Protein AF-A0A0P6S895-F1 (afdb_monomer_lite)

pLDDT: mean 91.61, std 6.46, range [60.84, 97.69]

Radius of gyration: 14.45 Å; chains: 1; bounding box: 40×26×40 Å

Secondary structure (DSSP, 8-state):
-EEEEEEEEEEE-SS-EEEEEEEEEEETTSSS--HHHHHHHHHHHHHHHHHHH-TTSPPEEEEEEE-HHHHHHHHHTTSEEE-GGG-EEE-SGGGGGGG-EEETTT---

Structure (mmCIF, N/CA/C/O backbone):
data_AF-A0A0P6S895-F1
#
_entry.id   AF-A0A0P6S895-F1
#
loop_
_atom_site.group_PDB
_atom_site.id
_atom_site.type_symbol
_atom_site.label_atom_id
_atom_site.label_alt_id
_atom_site.label_comp_id
_atom_site.label_asym_id
_atom_site.label_entity_id
_atom_site.label_seq_id
_atom_site.pdbx_PDB_ins_code
_atom_site.Cartn_x
_atom_site.Cartn_y
_atom_site.Cartn_z
_atom_site.occupancy
_atom_site.B_iso_or_equiv
_atom_site.auth_seq_id
_atom_site.auth_comp_id
_atom_site.auth_asym_id
_atom_site.auth_atom_id
_atom_site.pdbx_PDB_model_num
ATOM 1 N N . MET A 1 1 ? 0.785 3.511 16.670 1.00 87.19 1 MET A N 1
ATOM 2 C CA . MET A 1 1 ? 0.871 2.031 16.675 1.00 87.19 1 MET A CA 1
ATOM 3 C C . MET A 1 1 ? 1.419 1.633 15.326 1.00 87.19 1 MET A C 1
ATOM 5 O O . MET A 1 1 ? 0.868 2.084 14.333 1.00 87.19 1 MET A O 1
ATOM 9 N N . MET A 1 2 ? 2.497 0.852 15.284 1.00 93.44 2 MET A N 1
ATOM 10 C CA . MET A 1 2 ? 3.084 0.421 14.013 1.00 93.44 2 MET A CA 1
ATOM 11 C C . MET A 1 2 ? 2.400 -0.853 13.525 1.00 93.44 2 MET A C 1
ATOM 13 O O . MET A 1 2 ? 2.210 -1.775 14.319 1.00 93.44 2 MET A O 1
ATOM 17 N N . LYS A 1 3 ? 2.049 -0.899 12.240 1.00 91.38 3 LYS A N 1
ATOM 18 C CA . LYS A 1 3 ? 1.510 -2.084 11.570 1.00 91.38 3 LYS A CA 1
ATOM 19 C C . LYS A 1 3 ? 2.114 -2.196 10.174 1.00 91.38 3 LYS A C 1
ATOM 21 O O . LYS A 1 3 ? 2.294 -1.180 9.505 1.00 91.38 3 LYS A O 1
ATOM 26 N N . ASP A 1 4 ? 2.412 -3.419 9.761 1.00 94.31 4 ASP A N 1
ATOM 27 C CA . ASP A 1 4 ? 2.750 -3.718 8.374 1.00 94.31 4 ASP A CA 1
ATOM 28 C C . ASP A 1 4 ? 1.468 -3.658 7.541 1.00 94.31 4 ASP A C 1
ATOM 30 O O . ASP A 1 4 ? 0.502 -4.362 7.838 1.00 94.31 4 ASP A O 1
ATOM 34 N N . VAL A 1 5 ? 1.445 -2.761 6.556 1.00 94.69 5 VAL A N 1
ATOM 35 C CA . VAL A 1 5 ? 0.302 -2.534 5.662 1.00 94.69 5 VAL A CA 1
ATOM 36 C C . VAL A 1 5 ? 0.753 -2.793 4.235 1.00 94.69 5 VAL A C 1
ATOM 38 O O . VAL A 1 5 ? 1.815 -2.308 3.828 1.00 94.69 5 VAL A O 1
ATOM 41 N N . THR A 1 6 ? -0.039 -3.550 3.482 1.00 97.00 6 THR A N 1
ATOM 42 C CA . THR A 1 6 ? 0.241 -3.821 2.071 1.00 97.00 6 THR A CA 1
ATOM 43 C C . THR A 1 6 ? -0.430 -2.761 1.211 1.00 97.00 6 THR A C 1
ATOM 45 O O . THR A 1 6 ? -1.632 -2.528 1.307 1.00 97.00 6 THR A O 1
ATOM 48 N N . PHE A 1 7 ? 0.362 -2.092 0.377 1.00 97.44 7 PHE A N 1
ATOM 49 C CA . PHE A 1 7 ? -0.128 -1.115 -0.587 1.00 97.44 7 PHE A CA 1
ATOM 50 C C . PHE A 1 7 ? -0.032 -1.679 -1.996 1.00 97.44 7 PHE A C 1
ATOM 52 O O . PHE A 1 7 ? 1.007 -2.226 -2.370 1.00 97.44 7 PHE A O 1
ATOM 59 N N . GLU A 1 8 ? -1.084 -1.473 -2.780 1.00 97.69 8 GLU A N 1
ATOM 60 C CA . GLU A 1 8 ? -1.087 -1.669 -4.223 1.00 97.69 8 GLU A CA 1
ATOM 61 C C . GLU A 1 8 ? -0.771 -0.331 -4.904 1.00 97.69 8 GLU A C 1
ATOM 63 O O . GLU A 1 8 ? -1.524 0.640 -4.808 1.00 97.69 8 GLU A O 1
ATOM 68 N N . GLY A 1 9 ? 0.369 -0.265 -5.586 1.00 97.06 9 GLY A N 1
ATOM 69 C CA . GLY A 1 9 ? 0.784 0.862 -6.411 1.00 97.06 9 GLY A CA 1
ATOM 70 C C . GLY A 1 9 ? 0.388 0.673 -7.868 1.00 97.06 9 GLY A C 1
ATOM 71 O O . GLY A 1 9 ? 0.600 -0.393 -8.437 1.00 97.06 9 GLY A O 1
ATOM 72 N N . LYS A 1 10 ? -0.126 1.732 -8.492 1.00 96.50 10 LYS A N 1
ATOM 73 C CA . LYS A 1 10 ? -0.473 1.805 -9.917 1.00 96.50 10 LYS A CA 1
ATOM 74 C C . LYS A 1 10 ? 0.684 2.445 -10.670 1.00 96.50 10 LYS A C 1
ATOM 76 O O . LYS A 1 10 ? 1.071 3.574 -10.363 1.00 96.50 10 LYS A O 1
ATOM 81 N N . PHE A 1 11 ? 1.219 1.736 -11.653 1.00 95.56 11 PHE A N 1
ATOM 82 C CA . PHE A 1 11 ? 2.387 2.133 -12.426 1.00 95.56 11 PHE A CA 1
ATOM 83 C C . PHE A 1 11 ? 2.031 2.392 -13.887 1.00 95.56 11 PHE A C 1
ATOM 85 O O . PHE A 1 11 ? 1.257 1.652 -14.494 1.00 95.56 11 PHE A O 1
ATOM 92 N N . ASP A 1 12 ? 2.631 3.439 -14.446 1.00 94.00 12 ASP A N 1
ATOM 93 C CA . ASP A 1 12 ? 2.573 3.800 -15.860 1.00 94.00 12 ASP A CA 1
ATOM 94 C C . ASP A 1 12 ? 3.943 3.539 -16.505 1.00 94.00 12 ASP A C 1
ATOM 96 O O . ASP A 1 12 ? 4.944 4.157 -16.141 1.00 94.00 12 ASP A O 1
ATOM 100 N N . SER A 1 13 ? 4.001 2.602 -17.454 1.00 89.94 13 SER A N 1
ATOM 101 C CA . SER A 1 13 ? 5.226 2.300 -18.219 1.00 89.94 13 SER A CA 1
ATOM 102 C C . SER A 1 13 ? 5.397 3.157 -19.481 1.00 89.94 13 SER A C 1
ATOM 104 O O . SER A 1 13 ? 6.371 2.981 -20.214 1.00 89.94 13 SER A O 1
ATOM 106 N N . GLY A 1 14 ? 4.434 4.028 -19.790 1.00 87.44 14 GLY A N 1
ATOM 107 C CA . GLY A 1 14 ? 4.318 4.751 -21.058 1.00 87.44 14 GLY A CA 1
ATOM 108 C C . GLY A 1 14 ? 3.639 3.958 -22.184 1.00 87.44 14 GLY A C 1
ATOM 109 O O . GLY A 1 14 ? 3.257 4.554 -23.189 1.00 87.44 14 GLY A O 1
ATOM 110 N N . TYR A 1 15 ? 3.460 2.641 -22.023 1.00 85.56 15 TYR A N 1
ATOM 111 C CA . TYR A 1 15 ? 2.779 1.763 -22.990 1.00 85.56 15 TYR A CA 1
ATOM 112 C C . TYR A 1 15 ? 1.571 1.039 -22.396 1.00 85.56 15 TYR A C 1
ATOM 114 O O . TYR A 1 15 ? 0.612 0.763 -23.112 1.00 85.56 15 TYR A O 1
ATOM 122 N N . ASP A 1 16 ? 1.635 0.721 -21.105 1.00 89.69 16 ASP A N 1
ATOM 123 C CA . ASP A 1 16 ? 0.604 -0.014 -20.381 1.00 89.69 16 ASP A CA 1
ATOM 124 C C . ASP A 1 16 ? 0.579 0.390 -18.901 1.00 89.69 16 ASP A C 1
ATOM 126 O O . ASP A 1 16 ? 1.586 0.879 -18.361 1.00 89.69 16 ASP A O 1
ATOM 130 N N . PHE A 1 17 ? -0.559 0.134 -18.259 1.00 92.94 17 PHE A N 1
ATOM 131 C CA . PHE A 1 17 ? -0.759 0.294 -16.825 1.00 92.94 17 PHE A CA 1
ATOM 132 C C . PHE A 1 17 ? -0.701 -1.058 -16.127 1.00 92.94 17 PHE A C 1
ATOM 134 O O . PHE A 1 17 ? -1.251 -2.048 -16.600 1.00 92.94 17 PHE A O 1
ATOM 141 N N . TYR A 1 18 ? -0.060 -1.095 -14.968 1.00 94.19 18 TYR A N 1
ATOM 142 C CA . TYR A 1 18 ? 0.047 -2.311 -14.172 1.00 94.19 18 TYR A CA 1
ATOM 143 C C . TYR A 1 18 ? 0.112 -1.981 -12.685 1.00 94.19 18 TYR A C 1
ATOM 145 O O . TYR A 1 18 ? 0.263 -0.818 -12.303 1.00 94.19 18 TYR A O 1
ATOM 153 N N . THR A 1 19 ? -0.021 -3.004 -11.845 1.00 95.62 19 THR A N 1
ATOM 154 C CA . THR A 1 19 ? 0.047 -2.863 -10.391 1.00 95.62 19 THR A CA 1
ATOM 155 C C . THR A 1 19 ? 1.262 -3.577 -9.815 1.00 95.62 19 THR A C 1
ATOM 157 O O . THR A 1 19 ? 1.766 -4.553 -10.375 1.00 95.62 19 THR A O 1
ATOM 160 N N . VAL A 1 20 ? 1.765 -3.049 -8.704 1.00 95.38 20 VAL A N 1
ATOM 161 C CA . VAL A 1 20 ? 2.864 -3.617 -7.920 1.00 95.38 20 VAL A CA 1
ATOM 162 C C . VAL A 1 20 ? 2.497 -3.485 -6.454 1.00 95.38 20 VAL A C 1
ATOM 164 O O . VAL A 1 20 ? 2.022 -2.434 -6.040 1.00 95.38 20 VAL A O 1
ATOM 167 N N . GLU A 1 21 ? 2.762 -4.512 -5.656 1.00 97.00 21 GLU A N 1
ATOM 168 C CA . GLU A 1 21 ? 2.475 -4.482 -4.224 1.00 97.00 21 GLU A CA 1
ATOM 169 C C . GLU A 1 21 ? 3.740 -4.413 -3.374 1.00 97.00 21 GLU A C 1
ATOM 171 O O . GLU A 1 21 ? 4.729 -5.110 -3.630 1.00 97.00 21 GLU A O 1
ATOM 176 N N . ALA A 1 22 ? 3.692 -3.608 -2.317 1.00 97.12 22 ALA A N 1
ATOM 177 C CA . ALA A 1 22 ? 4.739 -3.550 -1.310 1.00 97.12 22 ALA A CA 1
ATOM 178 C C . ALA A 1 22 ? 4.144 -3.411 0.092 1.00 97.12 22 ALA A C 1
ATOM 180 O O . ALA A 1 22 ? 3.237 -2.613 0.328 1.00 97.12 22 ALA A O 1
ATOM 181 N N . THR A 1 23 ? 4.702 -4.164 1.036 1.00 97.06 23 THR A N 1
ATOM 182 C CA . THR A 1 23 ? 4.364 -4.056 2.456 1.00 97.06 23 THR A CA 1
ATOM 183 C C . THR A 1 23 ? 5.291 -3.056 3.132 1.00 97.06 23 THR A C 1
ATOM 185 O O . THR A 1 23 ? 6.514 -3.142 2.994 1.00 97.06 23 THR A O 1
ATOM 188 N N . VAL A 1 24 ? 4.713 -2.106 3.866 1.00 96.50 24 VAL A N 1
ATOM 189 C CA . VAL A 1 24 ? 5.450 -1.031 4.536 1.00 96.50 24 VAL A CA 1
ATOM 190 C C . VAL A 1 24 ? 4.978 -0.905 5.989 1.00 96.50 24 VAL A C 1
ATOM 192 O O . VAL A 1 24 ? 3.770 -0.894 6.231 1.00 96.50 24 VAL A O 1
ATOM 195 N N . PRO A 1 25 ? 5.893 -0.769 6.967 1.00 95.38 25 PRO A N 1
ATOM 196 C CA . PRO A 1 25 ? 5.520 -0.486 8.348 1.00 95.38 25 PRO A CA 1
ATOM 197 C C . PRO A 1 25 ? 5.065 0.972 8.487 1.00 95.38 25 PRO A C 1
ATOM 199 O O . PRO A 1 25 ? 5.868 1.898 8.343 1.00 95.38 25 PRO A O 1
ATOM 202 N N . ILE A 1 26 ? 3.789 1.190 8.814 1.00 93.06 26 ILE A N 1
ATOM 203 C CA . ILE A 1 26 ? 3.194 2.527 8.965 1.00 93.06 26 ILE A CA 1
ATOM 204 C C . ILE A 1 26 ? 2.641 2.729 10.378 1.00 93.06 26 ILE A C 1
ATOM 206 O O . ILE A 1 26 ? 2.134 1.805 11.015 1.00 93.06 26 ILE A O 1
ATOM 210 N N . ASP A 1 27 ? 2.715 3.967 10.872 1.00 93.81 27 ASP A N 1
ATOM 211 C CA . ASP A 1 27 ? 2.012 4.369 12.089 1.00 93.81 27 ASP A CA 1
ATOM 212 C C . ASP A 1 27 ? 0.524 4.609 11.803 1.00 93.81 27 ASP A C 1
ATOM 214 O O . ASP A 1 27 ? 0.117 5.697 11.389 1.00 93.81 27 ASP A O 1
ATOM 218 N N . ILE A 1 28 ? -0.299 3.599 12.076 1.00 91.38 28 ILE A N 1
ATOM 219 C CA . ILE A 1 28 ? -1.746 3.632 11.832 1.00 91.38 28 ILE A CA 1
ATOM 220 C C . ILE A 1 28 ? -2.531 4.479 12.846 1.00 91.38 28 ILE A C 1
ATOM 222 O O . ILE A 1 28 ? -3.750 4.566 12.752 1.00 91.38 28 ILE A O 1
ATOM 226 N N . THR A 1 29 ? -1.862 5.123 13.815 1.00 90.69 29 THR A N 1
ATOM 227 C CA . THR A 1 29 ? -2.537 6.089 14.709 1.00 90.69 29 THR A CA 1
ATOM 228 C C . THR A 1 29 ? -2.700 7.466 14.077 1.00 90.69 29 THR A C 1
ATOM 230 O O . THR A 1 29 ? -3.452 8.298 14.588 1.00 90.69 29 THR A O 1
ATOM 233 N N . LYS A 1 30 ? -2.030 7.716 12.946 1.00 88.81 30 LYS A N 1
ATOM 234 C CA . LYS A 1 30 ? -2.250 8.923 12.152 1.00 88.81 30 LYS A CA 1
ATOM 235 C C . LYS A 1 30 ? -3.635 8.873 11.506 1.00 88.81 30 LYS A C 1
ATOM 237 O O . LYS A 1 30 ? -4.139 7.816 11.151 1.00 88.81 30 LYS A O 1
ATOM 242 N N . ALA A 1 31 ? -4.260 10.033 11.327 1.00 86.75 31 ALA A N 1
ATOM 243 C CA . ALA A 1 31 ? -5.536 10.119 10.611 1.00 86.75 31 ALA A CA 1
ATOM 244 C C . ALA A 1 31 ? -5.353 10.028 9.084 1.00 86.75 31 ALA A C 1
ATOM 246 O O . ALA A 1 31 ? -6.255 9.598 8.367 1.00 86.75 31 ALA A O 1
ATOM 247 N N . SER A 1 32 ? -4.184 10.436 8.589 1.00 90.94 32 SER A N 1
ATOM 248 C CA . SER A 1 32 ? -3.850 10.530 7.170 1.00 90.94 32 SER A CA 1
ATOM 249 C C . SER A 1 32 ? -2.367 10.257 6.943 1.00 90.94 32 SER A C 1
ATOM 251 O O . SER A 1 32 ? -1.550 10.441 7.849 1.00 90.94 32 SER A O 1
ATOM 253 N N . LEU A 1 33 ? -2.021 9.886 5.712 1.00 93.38 33 LEU A N 1
ATOM 254 C CA . LEU A 1 33 ? -0.634 9.819 5.268 1.00 93.38 33 LEU A CA 1
ATOM 255 C C . LEU A 1 33 ? -0.048 11.234 5.155 1.00 93.38 33 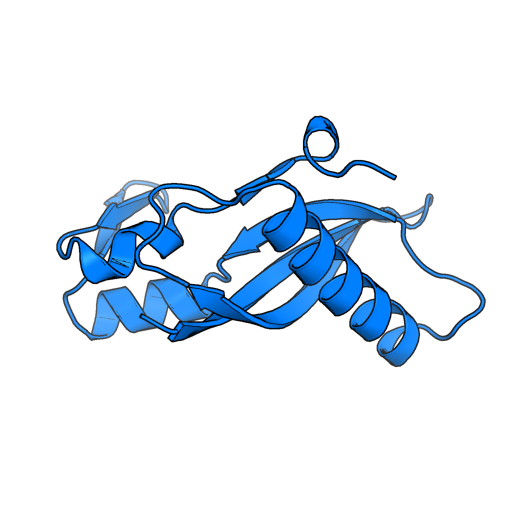LEU A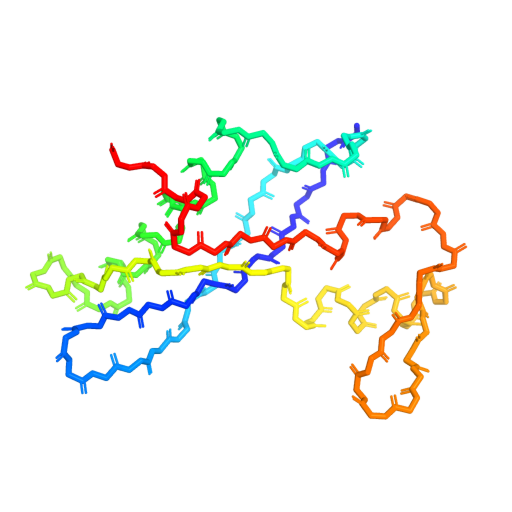 C 1
ATOM 257 O O . LEU A 1 33 ? -0.650 12.118 4.546 1.00 93.38 33 LEU A O 1
ATOM 261 N N . ASP A 1 34 ? 1.125 11.449 5.744 1.00 93.75 34 ASP A N 1
ATOM 262 C CA . ASP A 1 34 ? 1.926 12.651 5.502 1.00 93.75 34 ASP A CA 1
ATOM 263 C C . ASP A 1 34 ? 2.887 12.445 4.321 1.00 93.75 34 ASP A C 1
ATOM 265 O O . ASP A 1 34 ? 3.074 11.331 3.832 1.00 93.75 34 ASP A O 1
ATOM 269 N N . ALA A 1 35 ? 3.504 13.532 3.850 1.00 93.44 35 ALA A N 1
ATOM 270 C CA . ALA A 1 35 ? 4.383 13.500 2.681 1.00 93.44 35 ALA A CA 1
ATOM 271 C C . ALA A 1 35 ? 5.585 12.553 2.849 1.00 93.44 35 ALA A C 1
ATOM 273 O O . ALA A 1 35 ? 5.997 11.916 1.884 1.00 93.44 35 ALA A O 1
ATOM 274 N N . GLU A 1 36 ? 6.133 12.434 4.062 1.00 93.81 36 GLU A N 1
ATOM 275 C CA . GLU A 1 36 ? 7.247 11.524 4.344 1.00 93.81 36 GLU A CA 1
ATOM 276 C C . GLU A 1 36 ? 6.798 10.061 4.242 1.00 93.81 36 GLU A C 1
ATOM 278 O O . GLU A 1 36 ? 7.480 9.228 3.650 1.00 93.81 36 GLU A O 1
ATOM 283 N N . THR A 1 37 ? 5.624 9.749 4.788 1.00 95.06 37 THR A N 1
ATOM 284 C CA . THR A 1 37 ? 5.031 8.412 4.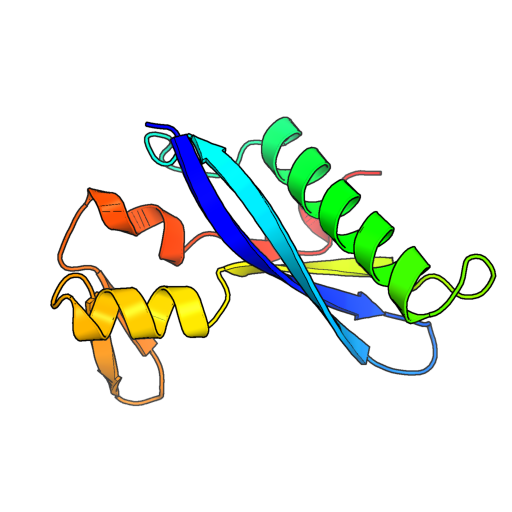729 1.00 95.06 37 THR A CA 1
ATOM 285 C C . THR A 1 37 ? 4.679 8.040 3.288 1.00 95.06 37 THR A C 1
ATOM 287 O O . THR A 1 37 ? 4.979 6.930 2.856 1.00 95.06 37 THR A O 1
ATOM 290 N N . ILE A 1 38 ? 4.122 8.982 2.519 1.00 96.25 38 ILE A N 1
ATOM 291 C CA . ILE A 1 38 ? 3.859 8.806 1.084 1.00 96.25 38 ILE A CA 1
ATOM 292 C C . ILE A 1 38 ? 5.160 8.498 0.337 1.00 96.25 38 ILE A C 1
ATOM 294 O O . ILE A 1 38 ? 5.208 7.524 -0.409 1.00 96.25 38 ILE A O 1
ATOM 298 N N . ALA A 1 39 ? 6.224 9.274 0.567 1.00 95.31 39 ALA A N 1
ATOM 299 C CA . ALA A 1 39 ? 7.516 9.052 -0.081 1.00 95.31 39 ALA A CA 1
ATOM 300 C C . ALA A 1 39 ? 8.084 7.655 0.221 1.00 95.31 39 ALA A C 1
ATOM 302 O O . ALA A 1 39 ? 8.545 6.979 -0.694 1.00 95.31 39 ALA A O 1
ATOM 303 N N . LYS A 1 40 ? 7.976 7.182 1.471 1.00 95.81 40 LYS A N 1
ATOM 304 C CA . LYS A 1 40 ? 8.405 5.827 1.864 1.00 95.81 40 LYS A CA 1
ATOM 305 C C . LYS A 1 40 ? 7.619 4.726 1.153 1.00 95.81 40 LYS A C 1
ATOM 307 O O . LYS A 1 40 ? 8.210 3.739 0.725 1.00 95.81 40 LYS A O 1
ATOM 312 N N . ILE A 1 41 ? 6.299 4.885 1.028 1.00 97.19 41 ILE A N 1
ATOM 313 C CA . ILE A 1 41 ? 5.449 3.916 0.320 1.00 97.19 41 ILE A CA 1
ATOM 314 C C . ILE A 1 41 ? 5.826 3.871 -1.163 1.00 97.19 41 ILE A C 1
ATOM 316 O O . ILE A 1 41 ? 6.045 2.792 -1.709 1.00 97.19 41 ILE A O 1
ATOM 320 N N . VAL A 1 42 ? 5.976 5.037 -1.797 1.00 96.38 42 VAL A N 1
ATOM 321 C CA . VAL A 1 42 ? 6.383 5.139 -3.206 1.00 96.38 42 VAL A CA 1
ATOM 322 C C . VAL A 1 42 ? 7.758 4.514 -3.427 1.00 96.38 42 VAL A C 1
ATOM 324 O O . VAL A 1 42 ? 7.910 3.713 -4.343 1.00 96.38 42 VAL A O 1
ATOM 327 N N . GLU A 1 43 ? 8.738 4.798 -2.569 1.00 95.62 43 GLU A N 1
ATOM 328 C CA . GLU A 1 43 ? 10.073 4.199 -2.659 1.00 95.62 43 GLU A CA 1
ATOM 329 C C . GLU A 1 43 ? 10.020 2.665 -2.554 1.00 95.62 43 GLU A C 1
ATOM 331 O O . GLU A 1 43 ? 10.676 1.965 -3.330 1.00 95.62 43 GLU A O 1
ATOM 336 N N . ALA A 1 44 ? 9.223 2.121 -1.629 1.00 96.69 44 ALA A N 1
ATOM 337 C CA . ALA A 1 44 ? 9.054 0.677 -1.482 1.00 96.69 44 ALA A CA 1
ATOM 338 C C . ALA A 1 44 ? 8.441 0.039 -2.740 1.00 96.69 44 ALA A C 1
ATOM 340 O O . ALA A 1 44 ? 8.936 -0.987 -3.218 1.00 96.69 44 ALA A O 1
ATOM 341 N N . LEU A 1 45 ? 7.414 0.675 -3.307 1.00 96.56 45 LEU A N 1
ATOM 342 C CA . LEU A 1 45 ? 6.761 0.242 -4.541 1.00 96.56 45 LEU A CA 1
ATOM 343 C C . LEU A 1 45 ? 7.715 0.305 -5.742 1.00 96.56 45 LEU A C 1
ATOM 345 O O . LEU A 1 45 ? 7.841 -0.670 -6.476 1.00 96.56 45 LEU A O 1
ATOM 349 N N . GLU A 1 46 ? 8.441 1.408 -5.928 1.00 93.88 46 GLU A N 1
ATOM 350 C CA . GLU A 1 46 ? 9.412 1.560 -7.022 1.00 93.88 46 GLU A CA 1
ATOM 351 C C . GLU A 1 46 ? 10.579 0.570 -6.900 1.00 93.88 46 GLU A C 1
ATOM 353 O O 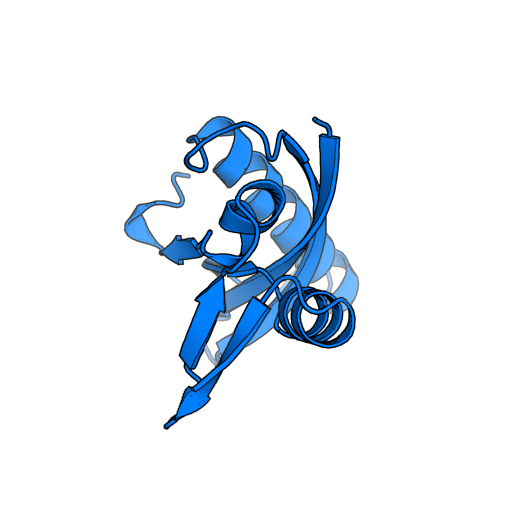. GLU A 1 46 ? 11.093 0.060 -7.897 1.00 93.88 46 GLU A O 1
ATOM 358 N N . ASN A 1 47 ? 11.018 0.270 -5.676 1.00 94.31 47 ASN A N 1
ATOM 359 C CA . ASN A 1 47 ? 12.028 -0.757 -5.446 1.00 94.31 47 ASN A CA 1
ATOM 360 C C . ASN A 1 47 ? 11.504 -2.149 -5.807 1.00 94.31 47 ASN A C 1
ATOM 362 O O . ASN A 1 47 ? 12.247 -2.945 -6.388 1.00 94.31 47 ASN A O 1
ATOM 366 N N . LYS A 1 48 ? 10.234 -2.441 -5.507 1.00 95.06 48 LYS A N 1
ATOM 367 C CA . LYS A 1 48 ? 9.597 -3.698 -5.901 1.00 95.06 48 LYS A CA 1
ATOM 368 C C . LYS A 1 48 ? 9.438 -3.805 -7.418 1.00 95.06 48 LYS A C 1
ATOM 370 O O . LYS A 1 48 ? 9.776 -4.846 -7.980 1.00 95.06 48 LYS A O 1
ATOM 375 N N . ASP A 1 49 ? 9.018 -2.728 -8.074 1.00 93.69 49 ASP A N 1
ATOM 376 C CA . ASP A 1 49 ? 8.913 -2.642 -9.533 1.00 93.69 49 ASP A CA 1
ATOM 377 C C . ASP A 1 49 ? 10.254 -2.974 -10.207 1.00 93.69 49 ASP A C 1
ATOM 379 O O . ASP A 1 49 ? 10.345 -3.896 -11.021 1.00 93.69 49 ASP A O 1
ATOM 383 N N . LYS A 1 50 ? 11.342 -2.327 -9.763 1.00 91.38 50 LYS A N 1
ATOM 384 C CA . LYS A 1 50 ? 12.709 -2.590 -10.252 1.00 91.38 50 LYS A CA 1
ATOM 385 C C . LYS A 1 50 ? 13.145 -4.045 -10.057 1.00 91.38 50 LYS A C 1
ATOM 387 O O . LYS A 1 50 ? 13.901 -4.564 -10.878 1.00 91.38 50 LYS A O 1
ATOM 392 N N . GLN A 1 51 ? 12.712 -4.702 -8.978 1.00 91.38 51 GLN A N 1
ATOM 393 C CA . GLN A 1 51 ? 13.010 -6.118 -8.730 1.00 91.38 51 GLN A CA 1
ATOM 394 C C . GLN A 1 51 ? 12.241 -7.048 -9.674 1.00 91.38 51 GLN A C 1
ATOM 396 O O . GLN A 1 51 ? 12.796 -8.054 -10.106 1.00 91.38 51 GLN A O 1
ATOM 401 N N . GLN A 1 52 ? 10.982 -6.729 -9.985 1.00 88.94 52 GLN A N 1
ATOM 402 C CA . GLN A 1 52 ? 10.121 -7.562 -10.827 1.00 88.94 52 GLN A CA 1
ATOM 403 C C . GLN A 1 52 ? 10.407 -7.385 -12.323 1.00 88.94 52 GLN A C 1
ATOM 405 O O . GLN A 1 52 ? 10.423 -8.369 -13.060 1.00 88.94 52 GLN A O 1
ATOM 410 N N . ARG A 1 53 ? 10.640 -6.148 -12.776 1.00 84.31 53 ARG A N 1
ATOM 411 C CA . ARG A 1 53 ? 10.769 -5.804 -14.205 1.00 84.31 53 ARG A CA 1
ATOM 412 C C . ARG A 1 53 ? 12.205 -5.568 -14.670 1.00 84.31 53 ARG A C 1
ATOM 414 O O . ARG A 1 53 ? 12.460 -5.534 -15.871 1.00 84.31 53 ARG A O 1
ATOM 421 N N . GLY A 1 54 ? 13.148 -5.439 -13.739 1.00 76.50 54 GLY A N 1
ATOM 422 C CA . GLY A 1 54 ? 14.533 -5.077 -14.030 1.00 76.50 54 GLY A CA 1
ATOM 423 C C . GLY A 1 54 ? 14.765 -3.562 -14.041 1.00 76.50 54 GLY A C 1
ATOM 424 O O . GLY A 1 54 ? 13.842 -2.757 -14.134 1.00 76.50 54 GLY A O 1
ATOM 425 N N . LYS A 1 55 ? 16.035 -3.159 -13.917 1.00 71.25 55 LYS A N 1
ATOM 426 C CA . LYS A 1 55 ? 16.432 -1.757 -13.674 1.00 71.25 55 LYS A CA 1
ATOM 427 C C . LYS A 1 55 ? 16.227 -0.814 -14.865 1.00 71.25 55 LYS A C 1
ATOM 429 O O . LYS A 1 55 ? 16.164 0.392 -14.650 1.00 71.25 55 LYS A O 1
ATOM 434 N N . ASP A 1 56 ? 16.124 -1.347 -16.079 1.00 71.75 56 ASP A N 1
ATOM 435 C CA . ASP A 1 56 ? 16.185 -0.565 -17.322 1.00 71.75 56 ASP A CA 1
ATOM 436 C C . ASP A 1 56 ? 14.801 -0.238 -17.913 1.00 71.75 56 ASP A C 1
ATOM 438 O O . ASP A 1 56 ? 14.698 0.348 -18.989 1.00 71.75 56 ASP A O 1
ATOM 442 N N . SER A 1 57 ? 13.712 -0.619 -17.240 1.00 68.25 57 SER A N 1
ATOM 443 C CA . SER A 1 57 ? 12.341 -0.287 -17.659 1.00 68.25 57 SER A CA 1
ATOM 444 C C . SER A 1 57 ? 11.403 -0.032 -16.468 1.00 68.25 57 SER A C 1
ATOM 446 O O . SER A 1 57 ? 10.365 -0.694 -16.375 1.00 68.25 57 SER A O 1
ATOM 448 N N . PRO A 1 58 ? 11.758 0.884 -15.542 1.00 78.69 58 PRO A N 1
ATOM 449 C CA . PRO A 1 58 ? 10.901 1.189 -14.406 1.00 78.69 58 PRO A CA 1
ATOM 450 C C . PRO A 1 58 ? 9.666 1.966 -14.866 1.00 78.69 58 PRO A C 1
ATOM 452 O O . PRO A 1 58 ? 9.777 2.921 -15.641 1.00 78.69 58 PRO A O 1
ATOM 455 N N . GLY A 1 59 ? 8.497 1.572 -14.371 1.00 87.00 59 GLY A N 1
ATOM 456 C CA . GLY A 1 59 ? 7.300 2.394 -14.506 1.00 87.00 59 GLY A CA 1
ATOM 457 C C . GLY A 1 59 ? 7.346 3.590 -13.557 1.00 87.00 59 GLY A C 1
ATOM 458 O O . GLY A 1 59 ? 8.084 3.612 -12.572 1.00 87.00 59 GLY A O 1
ATOM 459 N N . GLU A 1 60 ? 6.526 4.598 -13.828 1.00 91.94 60 GLU A N 1
ATOM 460 C CA . GLU A 1 60 ? 6.264 5.685 -12.889 1.00 91.94 60 GLU A CA 1
ATOM 461 C C . GLU A 1 60 ? 5.074 5.321 -11.996 1.00 91.94 60 GLU A C 1
ATOM 463 O O . GLU A 1 60 ? 3.990 5.036 -12.500 1.00 91.94 60 GLU A O 1
ATOM 468 N N . CYS A 1 61 ? 5.245 5.377 -10.673 1.00 94.75 61 CYS A N 1
ATOM 469 C CA . CYS A 1 61 ? 4.125 5.249 -9.742 1.00 94.75 61 CYS A CA 1
ATOM 470 C C . CYS A 1 61 ? 3.204 6.478 -9.861 1.00 94.75 61 CYS A C 1
ATOM 472 O O . CYS A 1 61 ? 3.610 7.610 -9.591 1.00 94.75 61 CYS A O 1
ATOM 474 N N . VAL A 1 62 ? 1.953 6.259 -10.273 1.00 96.00 62 VAL A N 1
ATOM 475 C CA . VAL A 1 62 ? 0.937 7.304 -10.502 1.00 96.00 62 VAL A CA 1
ATOM 476 C C . VAL A 1 62 ? -0.183 7.298 -9.458 1.00 96.00 62 VAL A C 1
ATOM 478 O O . VAL A 1 62 ? -1.129 8.085 -9.539 1.00 96.00 62 VAL A O 1
ATOM 481 N N . GLY A 1 63 ? -0.081 6.437 -8.453 1.00 97.00 63 GLY A N 1
ATOM 482 C CA . GLY A 1 63 ? -0.981 6.390 -7.309 1.00 97.00 63 GLY A CA 1
ATOM 483 C C . GLY A 1 63 ? -0.855 5.071 -6.564 1.00 97.00 63 GLY A C 1
ATOM 484 O O . GLY A 1 63 ? -0.254 4.129 -7.070 1.00 97.00 63 GLY A O 1
ATOM 485 N N . PHE A 1 64 ? -1.431 5.001 -5.373 1.00 97.56 64 PHE A N 1
ATOM 486 C CA . PHE A 1 64 ? -1.527 3.761 -4.612 1.00 97.56 64 PHE A CA 1
ATOM 487 C C . PHE A 1 64 ? -2.715 3.795 -3.654 1.00 97.56 64 PHE A C 1
ATOM 489 O O . PHE A 1 64 ? -3.219 4.867 -3.309 1.00 97.56 64 PHE A O 1
ATOM 496 N N . GLU A 1 65 ? -3.117 2.621 -3.193 1.00 96.81 65 GLU A N 1
ATOM 497 C CA . GLU A 1 65 ? -4.107 2.414 -2.139 1.00 96.81 65 GLU A CA 1
ATOM 498 C C . GLU A 1 65 ? -3.732 1.196 -1.289 1.00 96.81 65 GLU A C 1
ATOM 500 O O . GLU A 1 65 ? -2.825 0.445 -1.647 1.00 96.81 65 GLU A O 1
ATOM 505 N N . VAL A 1 66 ? -4.361 1.033 -0.125 1.00 96.12 66 VAL A N 1
ATOM 506 C CA . VAL A 1 66 ? -4.222 -0.208 0.656 1.00 96.12 66 VAL A CA 1
ATOM 507 C C . VAL A 1 66 ? -4.793 -1.374 -0.158 1.00 96.12 66 VAL A C 1
ATOM 509 O O . VAL A 1 66 ? -5.827 -1.206 -0.804 1.00 96.12 66 VAL A O 1
ATOM 512 N N . SER A 1 67 ? -4.119 -2.528 -0.158 1.00 95.25 67 SER A N 1
ATOM 513 C CA . SER A 1 67 ? -4.536 -3.670 -0.977 1.00 95.25 67 SER A CA 1
ATOM 514 C C . SER A 1 67 ? -5.906 -4.209 -0.556 1.00 95.25 67 SER A C 1
ATOM 516 O O . SER A 1 67 ? -6.332 -4.082 0.598 1.00 95.25 67 SER A O 1
ATOM 518 N N . LEU A 1 68 ? -6.599 -4.840 -1.506 1.00 89.81 68 LEU A N 1
ATOM 519 C CA . LEU A 1 68 ? -7.886 -5.484 -1.241 1.00 89.81 68 LEU A CA 1
ATOM 520 C C . LEU A 1 68 ? -7.752 -6.635 -0.238 1.00 89.81 68 LEU A C 1
ATOM 522 O O . LEU A 1 68 ? -8.637 -6.794 0.594 1.00 89.81 68 LEU A O 1
ATOM 526 N N . ASP A 1 69 ? -6.629 -7.355 -0.234 1.00 91.62 69 ASP A N 1
ATOM 527 C CA . ASP A 1 69 ? -6.370 -8.440 0.720 1.00 91.62 69 ASP A CA 1
ATOM 528 C C . ASP A 1 69 ? -6.382 -7.949 2.181 1.00 91.62 69 ASP A C 1
ATOM 530 O O . ASP A 1 69 ? -6.946 -8.605 3.061 1.00 91.62 69 ASP A O 1
ATOM 534 N N . ASP A 1 70 ? -5.816 -6.766 2.455 1.00 89.50 70 ASP A N 1
ATOM 535 C CA . ASP A 1 70 ? -5.854 -6.152 3.792 1.00 89.50 70 ASP A CA 1
ATOM 536 C C . ASP A 1 70 ? -7.293 -5.748 4.184 1.00 89.50 70 ASP A C 1
ATOM 538 O O . ASP A 1 70 ? -7.661 -5.786 5.367 1.00 89.50 70 ASP A O 1
ATOM 542 N N . ILE A 1 71 ? -8.125 -5.372 3.205 1.00 91.56 71 ILE A N 1
ATOM 543 C CA . ILE A 1 71 ? -9.547 -5.055 3.408 1.00 91.56 71 ILE A CA 1
ATOM 544 C C . ILE A 1 71 ? -10.342 -6.337 3.676 1.00 91.56 71 ILE A C 1
ATOM 546 O O . ILE A 1 71 ? -11.092 -6.382 4.654 1.00 91.56 71 ILE A O 1
ATOM 550 N N . ASP A 1 72 ? -10.149 -7.378 2.867 1.00 93.00 72 ASP A N 1
ATOM 551 C CA . ASP A 1 72 ? -10.779 -8.692 3.017 1.00 93.00 72 ASP A CA 1
ATOM 552 C C . ASP A 1 72 ? -10.475 -9.284 4.391 1.00 93.00 72 ASP A C 1
ATOM 554 O O . ASP A 1 72 ? -11.385 -9.677 5.122 1.00 93.00 72 ASP A O 1
ATOM 558 N N . GLN A 1 73 ? -9.213 -9.221 4.820 1.00 93.69 73 GLN A N 1
ATOM 559 C CA . GLN A 1 73 ? -8.820 -9.667 6.150 1.00 93.69 73 GLN A CA 1
ATOM 560 C C . GLN A 1 73 ? -9.551 -8.895 7.263 1.00 93.69 73 GLN A C 1
ATOM 562 O O . GLN A 1 73 ? -9.954 -9.477 8.273 1.00 93.69 73 GLN A O 1
ATOM 567 N N . ALA A 1 74 ? -9.726 -7.580 7.116 1.00 92.88 74 ALA A N 1
ATOM 568 C CA . ALA A 1 74 ? -10.465 -6.784 8.092 1.00 92.88 74 ALA A CA 1
ATOM 569 C C . ALA A 1 74 ? -11.968 -7.106 8.094 1.00 92.88 74 ALA A C 1
ATOM 571 O O . ALA A 1 74 ? -12.610 -7.013 9.143 1.00 92.88 74 ALA A O 1
ATOM 572 N N . VAL A 1 75 ? -12.535 -7.490 6.948 1.00 93.38 75 VAL A N 1
ATOM 573 C CA . VAL A 1 75 ? -13.918 -7.971 6.848 1.00 93.38 75 VAL A CA 1
ATOM 574 C C . VAL A 1 75 ? -14.075 -9.319 7.548 1.00 93.38 75 VAL A C 1
ATOM 576 O O . VAL A 1 75 ? -14.985 -9.464 8.364 1.00 93.38 75 VAL A O 1
ATOM 579 N N . ASP A 1 76 ? -13.154 -10.257 7.326 1.00 95.06 76 ASP A N 1
ATOM 580 C CA . ASP A 1 76 ? -13.142 -11.570 7.984 1.00 95.06 76 ASP A CA 1
ATOM 581 C C . ASP A 1 76 ? -13.028 -11.465 9.513 1.00 95.06 76 ASP A C 1
ATOM 583 O O . ASP A 1 76 ? -13.555 -12.296 10.251 1.00 95.06 76 ASP A O 1
ATOM 587 N N . GLN A 1 77 ? -12.365 -10.417 10.007 1.00 94.75 77 GLN A N 1
ATOM 588 C CA . GLN A 1 77 ? -12.238 -10.116 11.437 1.00 94.75 77 GLN A CA 1
ATOM 589 C C . GLN A 1 77 ? -13.408 -9.292 12.006 1.00 94.75 77 GLN A C 1
ATOM 591 O O . GLN A 1 77 ? -13.335 -8.835 13.150 1.00 94.75 77 GLN A O 1
ATOM 596 N N . GLU A 1 78 ? -14.460 -9.059 11.215 1.00 94.94 78 GLU A N 1
ATOM 597 C CA . GLU A 1 78 ? -15.624 -8.232 11.564 1.00 94.94 78 GLU A CA 1
ATOM 598 C C . GLU A 1 78 ? -15.260 -6.775 11.931 1.00 94.94 78 GLU A C 1
ATOM 600 O O . GLU A 1 78 ? -15.967 -6.091 12.675 1.00 94.94 78 GLU A O 1
ATOM 605 N N . LYS A 1 79 ? -14.134 -6.274 11.407 1.00 95.88 79 LYS A N 1
ATOM 606 C CA . LYS A 1 79 ? -13.621 -4.905 11.617 1.00 95.88 79 LYS A CA 1
ATOM 607 C C . LYS A 1 79 ? -14.015 -3.947 10.501 1.00 95.88 79 LYS A C 1
ATOM 609 O O . LYS A 1 79 ? -14.102 -2.734 10.716 1.00 95.88 79 LYS A O 1
ATOM 614 N N . ALA A 1 80 ? -14.297 -4.489 9.326 1.00 94.75 80 ALA A N 1
ATOM 615 C CA . ALA A 1 80 ? -14.896 -3.803 8.195 1.00 94.75 80 ALA A CA 1
ATOM 616 C C . ALA A 1 80 ? -16.082 -4.618 7.664 1.00 94.75 80 ALA A C 1
ATOM 618 O O . ALA A 1 80 ? -16.313 -5.756 8.066 1.00 94.75 80 ALA A O 1
ATOM 619 N N . LYS A 1 81 ? -16.870 -4.023 6.772 1.00 94.94 81 LYS A N 1
ATOM 620 C CA . LYS A 1 81 ? -17.973 -4.710 6.106 1.00 94.94 81 LYS A CA 1
ATOM 621 C C . LYS A 1 81 ? -18.142 -4.189 4.689 1.00 94.94 81 LYS A C 1
ATOM 623 O O . LYS A 1 81 ? -18.337 -2.986 4.505 1.00 94.94 81 LYS A O 1
ATOM 628 N N . TYR A 1 82 ? -18.151 -5.094 3.714 1.00 92.50 82 TYR A N 1
ATOM 629 C CA . TYR A 1 82 ? -18.577 -4.767 2.358 1.00 92.50 82 TYR A CA 1
ATOM 630 C C . TYR A 1 82 ? -20.048 -4.343 2.327 1.00 92.50 82 TYR A C 1
ATOM 632 O O . TYR A 1 82 ? -20.921 -4.940 2.964 1.00 92.50 82 TYR A O 1
ATOM 640 N N . ILE A 1 83 ? -20.312 -3.287 1.573 1.00 91.31 83 ILE A N 1
ATOM 641 C CA . ILE A 1 83 ? -21.644 -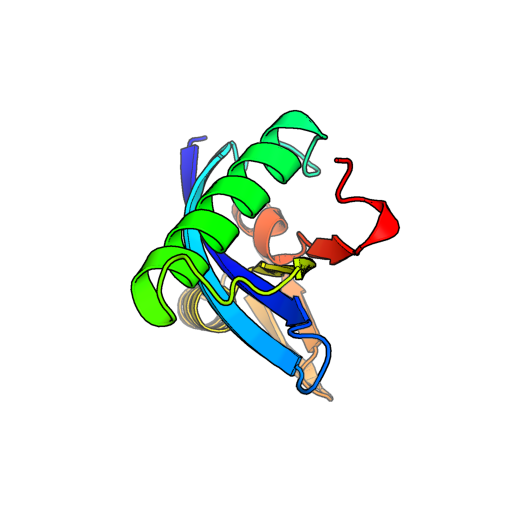2.824 1.207 1.00 91.31 83 ILE A CA 1
ATOM 642 C C . ILE A 1 83 ? -21.855 -3.075 -0.295 1.00 91.31 83 ILE A C 1
ATOM 644 O O . ILE A 1 83 ? -21.031 -3.696 -0.964 1.00 91.31 83 ILE A O 1
ATOM 648 N N . VAL A 1 84 ? -22.990 -2.630 -0.828 1.00 85.75 84 VAL A N 1
ATOM 649 C CA . VAL A 1 84 ? -23.325 -2.803 -2.248 1.00 85.75 84 VAL A CA 1
ATOM 650 C C . VAL A 1 84 ? -22.293 -2.080 -3.134 1.00 85.75 84 VAL A C 1
ATOM 652 O O . VAL A 1 84 ? -21.735 -1.051 -2.744 1.00 85.75 84 VAL A O 1
ATOM 655 N N . ASP A 1 85 ? -22.035 -2.639 -4.317 1.00 83.06 85 ASP A N 1
ATOM 656 C CA . ASP A 1 85 ? -21.141 -2.090 -5.349 1.00 83.06 85 ASP A CA 1
ATOM 657 C C . ASP A 1 85 ? -19.645 -2.047 -4.981 1.00 83.06 85 ASP A C 1
ATOM 659 O O . ASP A 1 85 ? -18.929 -1.133 -5.382 1.00 83.06 85 ASP A O 1
ATOM 663 N N . GLY A 1 86 ? -19.156 -3.020 -4.203 1.00 73.94 86 GLY A N 1
ATOM 664 C CA . GLY A 1 86 ? -17.720 -3.167 -3.901 1.00 73.94 86 GLY A CA 1
ATOM 665 C C . GLY A 1 86 ? -17.160 -2.125 -2.926 1.00 73.94 86 GLY A C 1
ATOM 666 O O . GLY A 1 86 ? -15.973 -2.126 -2.621 1.00 73.94 86 GLY A O 1
ATOM 667 N N . ASN A 1 87 ? -18.013 -1.248 -2.400 1.00 84.88 87 ASN A N 1
ATOM 668 C CA . ASN A 1 87 ? -17.637 -0.319 -1.343 1.00 84.88 87 ASN A CA 1
ATOM 669 C C . ASN A 1 87 ? -17.588 -1.041 0.010 1.00 84.88 87 ASN A C 1
ATOM 671 O O . ASN A 1 87 ? -18.229 -2.073 0.202 1.00 84.88 87 ASN A O 1
ATOM 675 N N . PHE A 1 88 ? -16.898 -0.463 0.992 1.00 90.19 88 PHE A N 1
ATOM 676 C CA . PHE A 1 88 ? -16.861 -0.988 2.357 1.00 90.19 88 PHE A CA 1
ATOM 677 C C . PHE A 1 88 ? -16.996 0.121 3.402 1.00 90.19 88 PHE A C 1
ATOM 679 O O . PHE A 1 88 ? -16.653 1.286 3.181 1.00 90.19 88 PHE A O 1
ATOM 686 N N . ILE A 1 89 ? -17.504 -0.252 4.573 1.00 92.75 89 ILE A N 1
ATOM 687 C CA . ILE A 1 89 ? -17.514 0.591 5.767 1.00 92.75 89 ILE A CA 1
ATOM 688 C C . ILE A 1 89 ? -16.570 0.011 6.814 1.00 92.75 89 ILE A C 1
ATOM 690 O O . ILE A 1 89 ? -16.408 -1.200 6.928 1.00 92.75 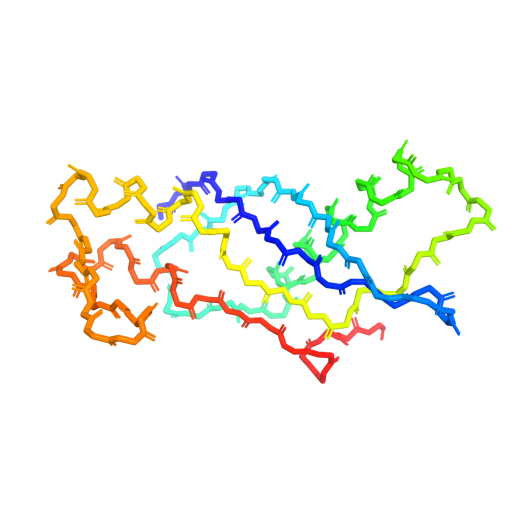89 ILE A O 1
ATOM 694 N N . ILE A 1 90 ? -15.958 0.895 7.594 1.00 94.50 90 ILE A N 1
ATOM 695 C CA . ILE A 1 90 ? -15.052 0.529 8.682 1.00 94.50 90 ILE A CA 1
ATOM 696 C C . ILE A 1 90 ? -15.841 0.605 9.983 1.00 94.50 90 ILE A C 1
ATOM 698 O O . ILE A 1 90 ? -16.454 1.637 10.265 1.00 94.50 90 ILE A O 1
ATOM 702 N N . LEU A 1 91 ? -15.834 -0.486 10.744 1.00 93.56 91 LEU A N 1
ATOM 703 C CA . LEU A 1 91 ? -16.559 -0.629 12.007 1.00 93.56 91 LEU A CA 1
ATOM 704 C C . LEU A 1 91 ? -15.654 -0.353 13.214 1.00 93.56 91 LEU A C 1
ATOM 706 O O . LEU A 1 91 ? -16.142 0.059 14.264 1.00 93.56 91 LEU A O 1
ATOM 710 N N . ASP A 1 92 ? -14.343 -0.535 13.048 1.00 92.19 92 ASP A N 1
ATOM 711 C CA . ASP A 1 92 ? -13.331 -0.336 14.084 1.00 92.19 92 ASP A CA 1
ATOM 712 C C . ASP A 1 92 ? -12.381 0.819 13.722 1.00 92.19 92 ASP A C 1
ATOM 714 O O . ASP A 1 92 ? -11.805 0.870 12.633 1.00 92.19 92 ASP A O 1
ATOM 718 N N . ASN A 1 93 ? -12.209 1.775 14.639 1.00 86.88 93 ASN A N 1
ATOM 719 C CA . ASN A 1 93 ? -11.394 2.964 14.393 1.00 86.88 93 ASN A CA 1
ATOM 720 C C . ASN A 1 93 ? -9.918 2.639 14.135 1.00 86.88 93 ASN A C 1
ATOM 722 O O . ASN A 1 93 ? -9.275 3.390 13.398 1.00 86.88 93 ASN A O 1
ATOM 726 N N . ASP A 1 94 ? -9.417 1.521 14.660 1.00 89.56 94 ASP A N 1
ATOM 727 C CA . ASP A 1 94 ? -8.033 1.084 14.455 1.00 89.56 94 ASP A CA 1
ATOM 728 C C . ASP A 1 94 ? -7.767 0.632 13.007 1.00 89.56 94 ASP A C 1
ATOM 730 O O . ASP A 1 94 ? -6.616 0.480 12.605 1.00 89.56 94 ASP A O 1
ATOM 734 N N . TYR A 1 95 ? -8.820 0.475 12.196 1.00 92.75 95 TYR A N 1
ATOM 735 C CA . TYR A 1 95 ? -8.755 0.068 10.790 1.00 92.75 95 TYR A CA 1
ATOM 736 C C . TYR A 1 95 ? -8.966 1.223 9.808 1.00 92.75 95 TYR A C 1
ATOM 738 O O . TYR A 1 95 ? -8.992 1.008 8.600 1.00 92.75 95 TYR A O 1
ATOM 746 N N . ARG A 1 96 ? -9.075 2.475 10.281 1.00 91.88 96 ARG A N 1
ATOM 747 C CA . ARG A 1 96 ? -9.275 3.657 9.413 1.00 91.88 96 ARG A CA 1
ATOM 748 C C . ARG A 1 96 ? -8.208 3.825 8.331 1.00 91.88 96 ARG A C 1
ATOM 750 O O . ARG A 1 96 ? -8.506 4.422 7.297 1.00 91.88 96 ARG A O 1
ATOM 757 N N . TYR A 1 97 ? -7.015 3.277 8.550 1.00 92.88 97 TYR A N 1
ATOM 758 C CA . TYR A 1 97 ? -5.923 3.275 7.582 1.00 92.88 97 TYR A CA 1
ATOM 759 C C . TYR A 1 97 ? -6.275 2.552 6.270 1.00 92.88 97 TYR A C 1
ATOM 761 O O . TYR A 1 97 ? -5.710 2.898 5.242 1.00 92.88 97 TYR A O 1
ATOM 769 N N . LEU A 1 98 ? -7.255 1.635 6.257 1.00 93.69 98 LEU A N 1
ATOM 770 C CA . LEU A 1 98 ? -7.741 0.968 5.035 1.00 93.69 98 LEU A CA 1
ATOM 771 C C . LEU A 1 98 ? -8.298 1.950 3.985 1.00 93.69 98 LEU A C 1
ATOM 773 O O . LEU A 1 98 ? -8.464 1.592 2.828 1.00 93.69 98 LEU A O 1
ATOM 777 N N . LYS A 1 99 ? -8.612 3.194 4.376 1.00 92.69 99 LYS A N 1
ATOM 778 C CA . LYS A 1 99 ? -9.055 4.262 3.459 1.00 92.69 99 LYS A CA 1
ATOM 779 C C . LYS A 1 99 ? -7.907 5.102 2.909 1.00 92.69 99 LYS A C 1
ATOM 781 O O . LYS A 1 99 ? -8.163 6.133 2.289 1.00 92.69 99 LYS A O 1
ATOM 786 N N . TRP A 1 100 ? -6.660 4.759 3.204 1.00 95.50 100 TRP A N 1
ATOM 787 C CA . TRP A 1 100 ? -5.529 5.533 2.727 1.00 95.50 100 TRP A CA 1
ATOM 788 C C . TRP A 1 100 ? -5.229 5.233 1.267 1.00 95.50 100 TRP A C 1
ATOM 790 O O . TRP A 1 100 ? -5.048 4.090 0.862 1.00 95.50 100 TRP A O 1
ATOM 800 N N . PHE A 1 101 ? -5.137 6.308 0.499 1.00 95.19 101 PHE A N 1
ATOM 801 C CA . PHE A 1 101 ? -4.743 6.304 -0.895 1.00 95.19 101 PHE A CA 1
ATOM 802 C C . PHE A 1 101 ? -3.967 7.587 -1.188 1.00 95.19 101 PHE A C 1
ATOM 804 O O . PHE A 1 101 ? -4.082 8.583 -0.466 1.00 95.19 101 PHE A O 1
ATOM 811 N N . ALA A 1 102 ? -3.199 7.569 -2.268 1.00 96.38 102 ALA A N 1
ATOM 812 C CA . ALA A 1 102 ? -2.561 8.748 -2.828 1.00 96.38 102 ALA A CA 1
ATOM 813 C C . ALA A 1 102 ? -2.687 8.717 -4.350 1.00 96.38 102 ALA A C 1
ATOM 815 O O . ALA A 1 102 ? -2.539 7.670 -4.980 1.00 96.38 102 ALA A O 1
ATOM 816 N N . HIS A 1 103 ? -2.943 9.872 -4.956 1.00 94.94 103 HIS A N 1
ATOM 817 C CA . HIS A 1 103 ? -2.938 10.025 -6.408 1.00 94.94 103 HIS A CA 1
ATOM 818 C C . HIS A 1 103 ? -1.604 10.604 -6.888 1.00 94.94 103 HIS A C 1
ATOM 820 O O . HIS A 1 103 ? -0.834 11.150 -6.101 1.00 94.94 103 HIS A O 1
ATOM 826 N N . LYS A 1 104 ? -1.371 10.601 -8.207 1.00 93.38 104 LYS A N 1
ATOM 827 C CA . LYS A 1 104 ? -0.174 11.192 -8.837 1.00 93.38 104 LYS A CA 1
ATOM 828 C C . LYS A 1 104 ? 0.175 12.592 -8.318 1.00 93.38 104 LYS A C 1
ATOM 830 O O . LYS A 1 104 ? 1.341 12.904 -8.145 1.00 93.38 104 LYS A O 1
ATOM 835 N N . LYS A 1 105 ? -0.829 13.435 -8.042 1.00 93.50 105 LYS A N 1
ATOM 836 C CA . LYS A 1 105 ? -0.640 14.806 -7.522 1.00 93.50 105 LYS A CA 1
ATOM 837 C C . LYS A 1 105 ? -0.057 14.861 -6.100 1.00 93.50 105 LYS A C 1
ATOM 839 O O . LYS A 1 105 ? 0.511 15.880 -5.717 1.00 93.50 105 LYS A O 1
ATOM 844 N N . ASP A 1 106 ? -0.264 13.805 -5.320 1.00 91.25 106 ASP A N 1
ATOM 845 C CA . ASP A 1 106 ? 0.171 13.696 -3.927 1.00 91.25 106 ASP A CA 1
ATOM 846 C C . ASP A 1 106 ? 1.599 13.124 -3.849 1.00 91.25 106 ASP A C 1
ATOM 848 O O . ASP A 1 106 ? 2.322 13.372 -2.883 1.00 91.25 106 ASP A O 1
ATOM 852 N N . ILE A 1 107 ? 2.028 12.418 -4.902 1.00 90.75 107 ILE A N 1
ATOM 853 C CA . ILE A 1 107 ? 3.378 11.884 -5.083 1.00 90.75 107 ILE A CA 1
ATOM 854 C C . ILE A 1 107 ? 4.286 13.016 -5.581 1.00 90.75 107 ILE A C 1
ATOM 856 O O . ILE A 1 107 ? 4.246 13.416 -6.744 1.00 90.75 107 ILE A O 1
ATOM 860 N N . LYS A 1 108 ? 5.104 13.564 -4.679 1.00 76.44 108 LYS A N 1
ATOM 861 C CA . LYS A 1 108 ? 6.095 14.595 -5.011 1.00 76.44 108 LYS A CA 1
ATOM 862 C C . LYS A 1 108 ? 7.433 13.935 -5.332 1.00 76.44 108 LYS A C 1
ATOM 864 O O . LYS A 1 108 ? 7.911 13.129 -4.539 1.00 76.44 108 LYS A O 1
ATOM 869 N N . ARG A 1 109 ? 8.011 14.298 -6.476 1.00 60.84 109 ARG A N 1
ATOM 870 C CA . ARG A 1 109 ? 9.399 13.991 -6.840 1.00 60.84 109 ARG A CA 1
ATOM 871 C C . ARG A 1 109 ? 10.323 15.128 -6.430 1.00 60.84 109 ARG A C 1
ATOM 873 O O . ARG A 1 109 ? 9.870 16.294 -6.510 1.00 60.84 109 ARG A O 1
#

Organism: NCBI:txid119224

Sequence (109 aa):
MMKDVTFEGKFDSGYDFYTVEATVPIDITKASLDAETIAKIVEALENKDKQQRGKDSPGECVGFEVSLDDIDQAVDQEKAKYIVDGNFIILDNDYRYLKWFAHKKDIKR

Foldseek 3Di:
DWDWFKKWFWFAQVVDIDIFIFTDTDDLVDLADDLVNLQRRQVRRQVRQCVVPNDPRGTHGFKMATDVVLVVVCVVVVQKHDDPPRDIGGNHSSCSSNGYMDGNVSNDD